Protein AF-N1UL65-F1 (afdb_monomer_lite)

Organism: NCBI:txid1085541

Secondary structure (DSSP, 8-state):
---GGGHHHHHTTTPPP--GGGHHHHHTTT--SEEEEEE-SHHHHHHHHHHHHH-TTSEEEEEE-S-S-------TTEEEEE----SHHHHHHHHHHHHT--SPPP--------TT--------

pLDDT: mean 79.52, std 16.13, range [35.62, 94.62]

Sequence (124 aa):
MRGKEFETALEEKNIPNVNYSKIPVLVKQNKFKRIVAVTFSQLELDLVAKLAKRHSNLEVVALHYGSPFLKLNTLPNLKILFSFSPTLESKKALLYSVLERKSTIPVVDLILKGENEKTASQQP

Foldseek 3Di:
DPPPLCPVVCVVVVHDDDDPVCVVVVVVVVPAQEAEEEEADQVRQVSQVVVCVVCVNHAYEYEYQYDPPYDHDDDPRYHYDYDPDPDSVSVVVSVCCVVVDPDDDPPDPPPDPPPDDDPPDDDD

Radius of gyration: 17.98 Å; chains: 1; bounding box: 40×41×56 Å

Structure (mmCIF, N/CA/C/O backbone):
data_AF-N1UL65-F1
#
_entry.id   AF-N1UL65-F1
#
loop_
_atom_site.group_PDB
_atom_site.id
_atom_site.type_symbol
_atom_site.label_atom_id
_atom_site.label_alt_id
_atom_site.label_comp_id
_atom_site.label_asym_id
_atom_site.label_entity_id
_atom_site.label_seq_id
_atom_site.pdbx_PDB_ins_code
_atom_site.Cartn_x
_atom_site.Cartn_y
_atom_site.Cartn_z
_atom_site.occupancy
_atom_site.B_iso_or_equiv
_atom_site.auth_seq_id
_atom_site.auth_comp_id
_atom_site.auth_asym_id
_atom_site.auth_atom_id
_atom_site.pdbx_PDB_model_num
ATOM 1 N N . MET A 1 1 ? 14.221 5.533 3.027 1.00 60.38 1 MET A N 1
ATOM 2 C CA . MET A 1 1 ? 12.756 5.670 2.890 1.00 60.38 1 MET A CA 1
ATOM 3 C C . MET A 1 1 ? 12.376 5.086 1.537 1.00 60.38 1 MET A C 1
ATOM 5 O O . MET A 1 1 ? 13.091 5.358 0.579 1.00 60.38 1 MET A O 1
ATOM 9 N N . ARG A 1 2 ? 11.379 4.198 1.469 1.00 71.75 2 ARG A N 1
ATOM 10 C CA . ARG A 1 2 ? 10.919 3.612 0.196 1.00 71.75 2 ARG A CA 1
ATOM 11 C C . ARG A 1 2 ? 9.923 4.547 -0.489 1.00 71.75 2 ARG A C 1
ATOM 13 O O . ARG A 1 2 ? 9.289 5.346 0.194 1.00 71.75 2 ARG A O 1
ATOM 20 N N . GLY A 1 3 ? 9.791 4.438 -1.811 1.00 74.31 3 GLY A N 1
ATOM 21 C CA . GLY A 1 3 ? 8.907 5.316 -2.576 1.00 74.31 3 GLY A CA 1
ATOM 22 C C . GLY A 1 3 ? 9.486 6.715 -2.794 1.00 74.31 3 GLY A C 1
ATOM 23 O O . GLY A 1 3 ? 8.720 7.669 -2.861 1.00 74.31 3 GLY A O 1
ATOM 24 N N . LYS A 1 4 ? 10.819 6.855 -2.875 1.00 81.31 4 LYS A N 1
ATOM 25 C CA . LYS A 1 4 ? 1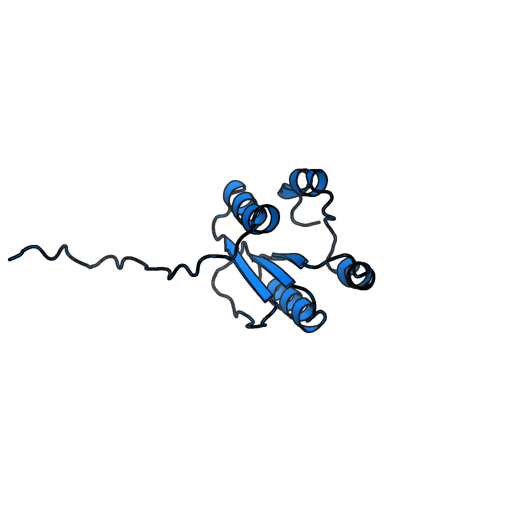1.462 8.135 -3.239 1.00 81.31 4 LYS A CA 1
ATOM 26 C C . LYS A 1 4 ? 10.992 8.616 -4.607 1.00 81.31 4 LYS A C 1
ATOM 28 O O . LYS A 1 4 ? 10.824 9.803 -4.832 1.00 81.31 4 LYS A O 1
ATOM 33 N N . GLU A 1 5 ? 10.709 7.672 -5.499 1.00 82.81 5 GLU A N 1
ATOM 34 C CA . GLU A 1 5 ? 10.150 7.938 -6.819 1.00 82.81 5 GLU A CA 1
ATOM 35 C C . GLU A 1 5 ? 8.772 8.632 -6.798 1.00 82.81 5 GLU A C 1
ATOM 37 O O . GLU A 1 5 ? 8.287 9.059 -7.845 1.00 82.81 5 GLU A O 1
ATOM 42 N N . PHE A 1 6 ? 8.145 8.743 -5.623 1.00 85.88 6 PHE A N 1
ATOM 43 C CA . PHE A 1 6 ? 6.840 9.362 -5.418 1.00 85.88 6 PHE A CA 1
ATOM 44 C C . PHE A 1 6 ? 6.893 10.671 -4.626 1.00 85.88 6 PHE A C 1
ATOM 46 O O . PHE A 1 6 ? 5.845 11.270 -4.416 1.00 85.88 6 PHE A O 1
ATOM 53 N N . GLU A 1 7 ? 8.072 11.102 -4.172 1.00 85.12 7 GLU A N 1
ATOM 54 C CA . GLU A 1 7 ? 8.238 12.219 -3.233 1.00 85.12 7 GLU A CA 1
ATOM 55 C C . GLU A 1 7 ? 7.543 13.493 -3.732 1.00 85.12 7 GLU A C 1
ATOM 57 O O . GLU A 1 7 ? 6.639 13.981 -3.061 1.00 85.12 7 GLU A O 1
ATOM 62 N N . THR A 1 8 ? 7.812 13.906 -4.973 1.00 84.75 8 THR A N 1
ATOM 63 C CA . THR A 1 8 ? 7.160 15.062 -5.612 1.00 84.75 8 THR A CA 1
ATOM 64 C C . THR A 1 8 ? 5.631 14.952 -5.624 1.00 84.75 8 THR A C 1
ATOM 66 O O . THR A 1 8 ? 4.936 15.866 -5.197 1.00 84.75 8 THR A O 1
ATOM 69 N N . ALA A 1 9 ? 5.085 13.805 -6.043 1.00 84.25 9 ALA A N 1
ATOM 70 C CA . ALA A 1 9 ? 3.635 13.609 -6.141 1.00 84.25 9 ALA A CA 1
ATOM 71 C C . ALA A 1 9 ? 2.935 13.585 -4.767 1.00 84.25 9 ALA A C 1
ATOM 73 O O . ALA A 1 9 ? 1.748 13.901 -4.655 1.00 84.25 9 ALA A O 1
ATOM 74 N N . LEU A 1 10 ? 3.651 13.168 -3.719 1.00 86.12 10 LEU A N 1
ATOM 75 C CA . LEU A 1 10 ? 3.154 13.172 -2.346 1.00 86.12 10 LEU A CA 1
ATOM 76 C C . LEU A 1 10 ? 3.235 14.574 -1.733 1.00 86.12 10 LEU A C 1
ATOM 78 O O . LEU A 1 10 ? 2.278 14.994 -1.080 1.00 86.12 10 LEU A O 1
ATOM 82 N N . GLU A 1 11 ? 4.322 15.307 -1.982 1.00 86.31 11 GLU A N 1
ATOM 83 C CA . GLU A 1 11 ? 4.509 16.695 -1.545 1.00 86.31 11 GLU A CA 1
ATOM 84 C C . GLU A 1 11 ? 3.449 17.625 -2.138 1.00 86.31 11 GLU A C 1
ATOM 86 O O . GLU A 1 11 ? 2.786 18.342 -1.389 1.00 86.31 11 GLU A O 1
ATOM 91 N N . GLU A 1 12 ? 3.188 17.532 -3.446 1.00 87.44 12 GLU A N 1
ATOM 92 C CA . GLU A 1 12 ? 2.138 18.301 -4.135 1.00 87.44 12 GLU A CA 1
ATOM 93 C C . GLU A 1 12 ? 0.750 18.131 -3.496 1.00 87.44 12 GLU A C 1
ATOM 95 O O . GLU A 1 12 ? -0.088 19.033 -3.541 1.00 87.44 12 GLU A O 1
ATOM 100 N N . LYS A 1 13 ? 0.493 16.972 -2.879 1.00 83.56 13 LYS A N 1
ATOM 101 C CA . LYS A 1 13 ? -0.782 16.636 -2.231 1.00 83.56 13 LYS A CA 1
ATOM 102 C C . LYS A 1 13 ? -0.730 16.729 -0.701 1.00 83.56 13 LYS A C 1
ATOM 104 O O . LYS A 1 13 ? -1.702 16.347 -0.050 1.00 83.56 13 LYS A O 1
ATOM 109 N N . ASN A 1 14 ? 0.362 17.236 -0.120 1.00 83.94 14 ASN A N 1
ATOM 110 C CA . ASN A 1 14 ? 0.600 17.307 1.328 1.00 83.94 14 ASN A CA 1
ATOM 111 C C . ASN A 1 14 ? 0.458 15.950 2.051 1.00 83.94 14 ASN A C 1
ATOM 113 O O . ASN A 1 14 ? -0.050 15.867 3.173 1.00 83.94 14 ASN A O 1
ATOM 117 N N . ILE A 1 15 ? 0.887 14.862 1.407 1.00 85.81 15 ILE A N 1
ATOM 118 C CA . ILE A 1 15 ? 0.816 13.505 1.955 1.00 85.81 15 ILE A CA 1
ATOM 119 C C . ILE A 1 15 ? 2.168 13.142 2.585 1.00 85.81 15 ILE A C 1
ATOM 1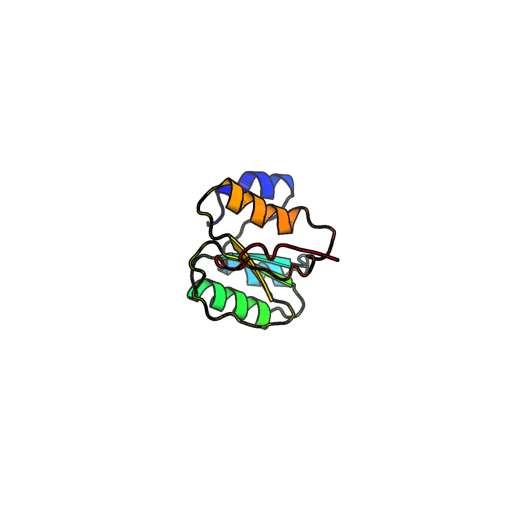21 O O . ILE A 1 15 ? 3.184 13.124 1.892 1.00 85.81 15 ILE A O 1
ATOM 125 N N . PRO A 1 16 ? 2.216 12.795 3.882 1.00 86.19 16 PRO A N 1
ATOM 126 C CA . PRO A 1 16 ? 3.475 12.471 4.541 1.00 86.19 16 PRO A CA 1
ATOM 127 C C . PRO A 1 16 ? 4.004 11.092 4.109 1.00 86.19 16 PRO A C 1
ATOM 129 O O . PRO A 1 16 ? 3.348 10.072 4.328 1.00 86.19 16 PRO A O 1
ATOM 132 N N . ASN A 1 17 ? 5.229 11.042 3.573 1.00 87.75 17 ASN A N 1
ATOM 133 C CA . ASN A 1 17 ? 5.977 9.794 3.395 1.00 87.75 17 ASN A CA 1
ATOM 134 C C . ASN A 1 17 ? 6.764 9.480 4.675 1.00 87.75 17 ASN A C 1
ATOM 136 O O . ASN A 1 17 ? 7.633 10.242 5.100 1.00 87.75 17 ASN A O 1
ATOM 140 N N . VAL A 1 18 ? 6.438 8.372 5.341 1.00 87.06 18 VAL A N 1
ATOM 141 C CA . VAL A 1 18 ? 6.982 8.046 6.664 1.00 87.06 18 VAL A CA 1
ATOM 142 C C . VAL A 1 18 ? 7.405 6.589 6.759 1.00 87.06 18 VAL A C 1
ATOM 144 O O . VAL A 1 18 ? 6.841 5.701 6.127 1.00 87.06 18 VAL A O 1
ATOM 147 N N . ASN A 1 19 ? 8.396 6.324 7.610 1.00 85.81 19 ASN A N 1
ATOM 148 C CA . ASN A 1 19 ? 8.782 4.954 7.935 1.00 85.81 19 ASN A CA 1
ATOM 149 C C . ASN A 1 19 ? 7.699 4.269 8.782 1.00 85.81 19 ASN A C 1
ATOM 151 O O . ASN A 1 19 ? 7.031 4.913 9.594 1.00 85.81 19 ASN A O 1
ATOM 155 N N . TYR A 1 20 ? 7.618 2.941 8.671 1.00 82.38 20 TYR A N 1
ATOM 156 C CA . TYR A 1 20 ? 6.663 2.105 9.407 1.00 82.38 20 TYR A CA 1
ATOM 157 C C . TYR A 1 20 ? 6.640 2.390 10.920 1.00 82.38 20 TYR A C 1
ATOM 159 O O . TYR A 1 20 ? 5.576 2.442 11.531 1.00 82.38 20 TYR A O 1
ATOM 167 N N . SER A 1 21 ? 7.802 2.654 11.527 1.00 83.62 21 SER A N 1
ATOM 168 C CA . SER A 1 21 ? 7.932 2.963 12.958 1.00 83.62 21 SER A CA 1
ATOM 169 C C . SER A 1 21 ? 7.193 4.231 13.404 1.00 83.62 21 SER A C 1
ATOM 171 O O . SER A 1 21 ? 6.830 4.337 14.573 1.00 83.62 21 SER A O 1
ATOM 173 N N . LYS A 1 22 ? 6.934 5.181 12.496 1.00 86.75 22 LYS A N 1
ATOM 174 C CA . LYS A 1 22 ? 6.222 6.435 12.795 1.00 86.75 22 LYS A CA 1
ATOM 175 C C . LYS A 1 22 ? 4.701 6.313 12.648 1.00 86.75 22 LYS A C 1
ATOM 177 O O . LYS A 1 22 ? 3.976 7.148 13.187 1.00 86.75 22 LYS A O 1
ATOM 182 N N . ILE A 1 23 ? 4.208 5.268 11.975 1.00 86.19 23 ILE A N 1
ATOM 183 C CA . ILE A 1 23 ? 2.772 5.052 11.729 1.00 86.19 23 ILE A CA 1
ATOM 184 C C . ILE A 1 23 ? 1.961 5.005 13.037 1.00 86.19 23 ILE A C 1
ATOM 186 O O . ILE A 1 23 ? 0.971 5.729 13.122 1.00 86.19 23 ILE A O 1
ATOM 190 N N . PRO A 1 24 ? 2.362 4.262 14.092 1.00 84.19 24 PRO A N 1
ATOM 191 C CA . PRO A 1 24 ? 1.576 4.197 15.326 1.00 84.19 24 PRO A CA 1
ATOM 192 C C . PRO A 1 24 ? 1.373 5.555 16.005 1.00 84.19 24 PRO A C 1
ATOM 194 O O . PRO A 1 24 ? 0.331 5.787 16.611 1.00 84.19 24 PRO A O 1
ATOM 197 N N . VAL A 1 25 ? 2.355 6.457 15.909 1.00 86.00 25 VAL A N 1
ATOM 198 C CA . VAL A 1 25 ? 2.267 7.808 16.485 1.00 86.00 25 VAL A CA 1
ATOM 199 C C . VAL A 1 25 ? 1.315 8.680 15.667 1.00 86.00 25 VAL A C 1
ATOM 201 O O . VAL A 1 25 ? 0.487 9.384 16.235 1.00 86.00 25 VAL A O 1
ATOM 204 N N . LEU A 1 26 ? 1.394 8.601 14.339 1.00 84.19 26 LEU A N 1
ATOM 205 C CA . LEU A 1 26 ? 0.556 9.388 13.431 1.00 84.19 26 LEU A CA 1
ATOM 206 C C . LEU A 1 26 ? -0.912 8.961 13.480 1.00 84.19 26 LEU A C 1
ATOM 208 O O . LEU A 1 26 ? -1.801 9.809 13.499 1.00 84.19 26 LEU A O 1
ATOM 212 N N . VAL A 1 27 ? -1.177 7.657 13.569 1.00 84.88 27 VAL A N 1
ATOM 213 C CA . VAL A 1 27 ? -2.544 7.127 13.654 1.00 84.88 27 VAL A CA 1
ATOM 214 C C . VAL A 1 27 ? -3.246 7.576 14.938 1.00 84.88 27 VAL A C 1
ATOM 216 O O . VAL A 1 27 ? -4.432 7.885 14.897 1.00 84.88 27 VAL A O 1
ATOM 219 N N . LYS A 1 28 ? -2.520 7.721 16.058 1.00 83.00 28 LYS A N 1
ATOM 220 C CA . LYS A 1 28 ? -3.083 8.258 17.313 1.00 83.00 28 LYS A CA 1
ATOM 221 C C . LYS A 1 28 ? -3.614 9.687 17.186 1.00 83.00 28 LYS A C 1
ATOM 223 O O . LYS A 1 28 ? -4.444 10.091 17.989 1.00 83.00 28 LYS A O 1
ATOM 228 N N . GLN A 1 29 ? -3.160 10.445 16.189 1.00 79.38 29 GLN A N 1
ATOM 229 C CA . GLN A 1 29 ? -3.649 11.801 15.949 1.00 79.38 29 GLN A CA 1
ATOM 230 C C . GLN A 1 29 ? -5.031 11.818 15.264 1.00 79.38 29 GLN A C 1
ATOM 232 O O . GLN A 1 29 ? -5.577 12.899 15.084 1.00 79.38 29 GLN A O 1
ATOM 237 N N . ASN A 1 30 ? -5.598 10.661 14.873 1.00 68.88 30 ASN A N 1
ATOM 238 C CA . ASN A 1 30 ? -6.920 10.500 14.234 1.00 68.88 30 ASN A CA 1
ATOM 239 C C . ASN A 1 30 ? -7.163 11.361 12.975 1.00 68.88 30 ASN A C 1
ATOM 241 O O . ASN A 1 30 ? -8.300 11.585 12.569 1.00 68.88 30 ASN A O 1
ATOM 245 N N . LYS A 1 31 ? -6.097 11.820 12.312 1.00 80.06 31 LYS A N 1
ATOM 246 C CA . LYS A 1 31 ? -6.184 12.663 11.105 1.00 80.06 31 LYS A CA 1
ATOM 247 C C . LYS A 1 31 ? -6.253 11.876 9.797 1.00 80.06 31 LYS A C 1
ATOM 249 O O . LYS A 1 31 ? -6.536 12.450 8.751 1.00 80.06 31 LYS A O 1
ATOM 254 N N . PHE A 1 32 ? -5.979 10.576 9.833 1.00 83.62 32 PHE A N 1
ATOM 255 C CA . PHE A 1 32 ? -5.820 9.754 8.635 1.00 83.62 32 PHE A CA 1
ATOM 256 C C . PHE A 1 32 ? -6.972 8.766 8.517 1.00 83.62 32 PHE A C 1
ATOM 258 O O . PHE A 1 32 ? -7.341 8.143 9.503 1.00 83.62 32 PHE A O 1
ATOM 265 N N . LYS A 1 33 ? -7.515 8.601 7.306 1.00 86.38 33 LYS A N 1
ATOM 266 C CA . LYS A 1 33 ? -8.526 7.573 6.987 1.00 86.38 33 LYS A CA 1
ATOM 267 C C . LYS A 1 33 ? -7.919 6.324 6.338 1.00 86.38 33 LYS A C 1
ATOM 269 O O . LYS A 1 33 ? -8.550 5.271 6.311 1.00 86.38 33 LYS A O 1
ATOM 274 N N . ARG A 1 34 ? -6.701 6.458 5.799 1.00 89.62 34 ARG A N 1
ATOM 275 C CA . ARG A 1 34 ? -6.019 5.445 4.993 1.00 89.62 34 ARG A CA 1
ATOM 276 C C . ARG A 1 34 ? -4.522 5.408 5.299 1.00 89.62 34 ARG A C 1
ATOM 278 O O . ARG A 1 34 ? -3.900 6.460 5.419 1.00 89.62 34 ARG A O 1
ATOM 285 N N . ILE A 1 35 ? -3.950 4.209 5.354 1.00 91.19 35 ILE A N 1
ATOM 286 C CA . ILE A 1 35 ? -2.504 3.952 5.369 1.00 91.19 35 ILE A CA 1
ATOM 287 C C . ILE A 1 35 ? -2.132 3.303 4.036 1.00 91.19 35 ILE A C 1
ATOM 289 O O . ILE A 1 35 ? -2.751 2.321 3.637 1.00 91.19 35 ILE A O 1
ATOM 293 N N . VAL A 1 36 ? -1.114 3.829 3.356 1.00 91.25 36 VAL A N 1
ATOM 294 C CA . VAL A 1 36 ? -0.606 3.269 2.096 1.00 91.25 36 VAL A CA 1
ATOM 295 C C . VAL A 1 36 ? 0.821 2.789 2.321 1.00 91.25 36 VAL A C 1
ATOM 297 O O . VAL A 1 36 ? 1.652 3.543 2.822 1.00 91.25 36 VAL A O 1
ATOM 300 N N . ALA A 1 37 ? 1.104 1.536 1.977 1.00 91.62 37 ALA A N 1
ATOM 301 C CA . ALA A 1 37 ? 2.407 0.915 2.178 1.00 91.62 37 ALA A CA 1
ATOM 302 C C . ALA A 1 37 ? 2.938 0.318 0.875 1.00 91.62 37 ALA A C 1
ATOM 304 O O . ALA A 1 37 ? 2.227 -0.395 0.174 1.00 91.62 37 ALA A O 1
ATOM 305 N N . VAL A 1 38 ? 4.208 0.577 0.571 1.00 90.94 38 VAL A N 1
ATOM 306 C CA . VAL A 1 38 ? 4.908 -0.020 -0.571 1.00 90.94 38 VAL A CA 1
ATOM 307 C C . VAL A 1 38 ? 5.573 -1.326 -0.137 1.00 90.94 38 VAL A C 1
ATOM 309 O O . VAL A 1 38 ? 6.369 -1.330 0.805 1.00 90.94 38 VAL A O 1
ATOM 312 N N . THR A 1 39 ? 5.274 -2.419 -0.837 1.00 91.38 39 THR A N 1
ATOM 313 C CA . THR A 1 39 ? 5.728 -3.777 -0.504 1.00 91.38 39 THR A CA 1
ATOM 314 C C . THR A 1 39 ? 6.311 -4.512 -1.718 1.00 91.38 39 THR A C 1
ATOM 316 O O . THR A 1 39 ? 5.952 -4.234 -2.859 1.00 91.38 39 THR A O 1
ATOM 319 N N . PHE A 1 40 ? 7.218 -5.453 -1.465 1.00 91.44 40 PHE A N 1
ATOM 320 C CA . PHE A 1 40 ? 7.922 -6.277 -2.456 1.00 91.44 40 PHE A CA 1
ATOM 321 C C . PHE A 1 40 ? 8.086 -7.738 -2.007 1.00 91.44 40 PHE A C 1
ATOM 323 O O . PHE A 1 40 ? 8.526 -8.576 -2.787 1.00 91.44 40 PHE A O 1
ATOM 330 N N . SER A 1 41 ? 7.753 -8.071 -0.757 1.00 92.81 41 SER A N 1
ATOM 331 C CA . SER A 1 41 ? 7.911 -9.424 -0.211 1.00 92.81 41 SER A CA 1
ATOM 332 C C . SER A 1 41 ? 6.740 -9.837 0.681 1.00 92.81 41 SER A C 1
ATOM 334 O O . SER A 1 41 ? 5.971 -8.992 1.148 1.00 92.81 41 SER A O 1
ATOM 336 N N . GLN A 1 42 ? 6.635 -11.142 0.959 1.00 93.12 42 GLN A N 1
ATOM 337 C CA . GLN A 1 42 ? 5.659 -11.687 1.909 1.00 93.12 42 GLN A CA 1
ATOM 338 C C . GLN A 1 42 ? 5.809 -11.062 3.301 1.00 93.12 42 GLN A C 1
ATOM 340 O O . GLN A 1 42 ? 4.816 -10.663 3.899 1.00 93.12 42 GLN A O 1
ATOM 345 N N . LEU A 1 43 ? 7.047 -10.913 3.787 1.00 93.81 43 LEU A N 1
ATOM 346 C CA . LEU A 1 43 ? 7.329 -10.336 5.104 1.00 93.81 43 LEU A CA 1
ATOM 347 C C . LEU A 1 43 ? 6.707 -8.942 5.253 1.00 93.81 43 LEU A C 1
ATOM 349 O O . LEU A 1 43 ? 6.148 -8.596 6.292 1.00 93.81 43 LEU A O 1
ATOM 353 N N . GLU A 1 44 ? 6.791 -8.135 4.201 1.00 92.56 44 GLU A N 1
ATOM 354 C CA . GLU A 1 44 ? 6.241 -6.785 4.196 1.00 92.56 44 GLU A CA 1
ATOM 355 C C . GLU A 1 44 ? 4.714 -6.793 4.132 1.00 92.56 44 GLU A C 1
ATOM 357 O O . GLU A 1 44 ? 4.079 -6.012 4.840 1.00 92.56 44 GLU A O 1
ATOM 362 N N . LEU A 1 45 ? 4.110 -7.703 3.363 1.00 93.81 45 LEU A N 1
ATOM 363 C CA . LEU A 1 45 ? 2.658 -7.889 3.370 1.00 93.81 45 LEU A CA 1
ATOM 364 C C . LEU A 1 45 ? 2.142 -8.358 4.733 1.00 93.81 45 LEU A C 1
ATOM 366 O O . LEU A 1 45 ? 1.115 -7.862 5.193 1.00 93.81 45 LEU A O 1
ATOM 370 N N . ASP A 1 46 ? 2.870 -9.234 5.422 1.00 94.62 46 ASP A N 1
ATOM 371 C CA . ASP A 1 46 ? 2.513 -9.685 6.768 1.00 94.62 46 ASP A CA 1
ATOM 372 C C . ASP A 1 46 ? 2.583 -8.537 7.787 1.00 94.62 46 ASP A C 1
ATOM 374 O O . ASP A 1 46 ? 1.734 -8.432 8.678 1.00 94.62 46 ASP A O 1
ATOM 378 N N . LEU A 1 47 ? 3.562 -7.634 7.654 1.00 93.00 47 LEU A N 1
ATOM 379 C CA . LEU A 1 47 ? 3.641 -6.415 8.467 1.00 93.00 47 LEU A CA 1
ATOM 380 C C . LEU A 1 47 ? 2.455 -5.483 8.199 1.00 93.00 47 LEU A C 1
ATOM 382 O O . LEU A 1 47 ? 1.840 -4.977 9.140 1.00 93.00 47 LEU A O 1
ATOM 386 N N . VAL A 1 48 ? 2.087 -5.289 6.933 1.00 93.38 48 VAL A N 1
ATOM 387 C CA . VAL A 1 48 ? 0.925 -4.472 6.563 1.00 93.38 48 VAL A CA 1
ATOM 388 C C . VAL A 1 48 ? -0.381 -5.106 7.059 1.00 93.38 48 VAL A C 1
ATOM 390 O O . VAL A 1 48 ? -1.239 -4.406 7.595 1.00 93.38 48 VAL A O 1
ATOM 393 N N . ALA A 1 49 ? -0.515 -6.431 6.999 1.00 94.19 49 ALA A N 1
ATOM 394 C CA . ALA A 1 49 ? -1.659 -7.139 7.567 1.00 94.19 49 ALA A CA 1
ATOM 395 C C . ALA A 1 49 ? -1.739 -6.977 9.096 1.00 94.19 49 ALA A C 1
ATOM 397 O O . ALA A 1 49 ? -2.826 -6.790 9.645 1.00 94.19 49 ALA A O 1
ATOM 398 N N . LYS A 1 50 ? -0.600 -6.978 9.803 1.00 94.06 50 LYS A N 1
ATOM 399 C CA . LYS A 1 50 ? -0.554 -6.668 11.245 1.00 94.06 50 LYS A CA 1
ATOM 400 C C . LYS A 1 50 ? -1.002 -5.233 11.540 1.00 94.06 50 LYS A C 1
ATOM 402 O O . LYS A 1 50 ? -1.709 -5.030 12.528 1.00 94.06 50 LYS A O 1
ATOM 407 N N . LEU A 1 51 ? -0.640 -4.253 10.703 1.00 91.25 51 LEU A N 1
ATOM 408 C CA . LEU A 1 51 ? -1.170 -2.886 10.820 1.00 91.25 51 LEU A CA 1
ATOM 409 C C . LEU A 1 51 ? -2.687 -2.857 10.640 1.00 91.25 51 LEU A C 1
ATOM 411 O O . LEU A 1 51 ? -3.372 -2.264 11.469 1.00 91.25 51 LEU A O 1
ATOM 415 N N . ALA A 1 52 ? -3.205 -3.521 9.606 1.00 93.19 52 ALA A N 1
ATOM 416 C CA . ALA A 1 52 ? -4.639 -3.576 9.329 1.00 93.19 52 ALA A CA 1
ATOM 417 C C . ALA A 1 52 ? -5.427 -4.195 10.493 1.00 93.19 52 ALA A C 1
ATOM 419 O O . ALA A 1 52 ? -6.452 -3.646 10.891 1.00 93.19 52 ALA A O 1
ATOM 420 N N . LYS A 1 53 ? -4.906 -5.268 11.109 1.00 94.00 53 LYS A N 1
ATOM 421 C CA . LYS A 1 53 ? -5.489 -5.867 12.325 1.00 94.00 53 LYS A CA 1
ATOM 422 C C . LYS A 1 53 ? -5.492 -4.905 13.515 1.00 94.00 53 LYS A C 1
ATOM 424 O O . LYS A 1 53 ? -6.456 -4.876 14.270 1.00 94.00 53 LYS A O 1
ATOM 429 N N . ARG A 1 54 ? -4.413 -4.138 13.705 1.00 91.62 54 ARG A N 1
ATOM 430 C CA . ARG A 1 54 ? -4.271 -3.198 14.831 1.00 91.62 54 ARG A CA 1
ATOM 431 C C . ARG A 1 54 ? -5.149 -1.954 14.679 1.00 91.62 54 ARG A C 1
ATOM 433 O O . ARG A 1 54 ? -5.551 -1.372 15.680 1.00 91.62 54 ARG A O 1
ATOM 440 N N . HIS A 1 55 ? -5.410 -1.542 13.445 1.00 90.44 55 HIS A N 1
ATOM 441 C CA . HIS A 1 55 ? -6.127 -0.316 13.111 1.00 90.44 55 HIS A CA 1
ATOM 442 C C . HIS A 1 55 ? -7.349 -0.640 12.248 1.00 90.44 55 HIS A C 1
ATOM 444 O O . HIS A 1 55 ? -7.429 -0.242 11.088 1.00 90.44 55 HIS A O 1
ATOM 450 N N . SER A 1 56 ? -8.297 -1.389 12.817 1.00 90.06 56 SER A N 1
ATOM 451 C CA . SER A 1 56 ? -9.503 -1.868 12.122 1.00 90.06 56 SER A CA 1
ATOM 452 C C . SER A 1 56 ? -10.417 -0.749 11.609 1.00 90.06 56 SER A C 1
ATOM 454 O O . SER A 1 56 ? -11.199 -0.967 10.690 1.00 90.06 56 SER A O 1
ATOM 456 N N . ASN A 1 57 ? -10.298 0.456 12.168 1.00 89.25 57 ASN A N 1
ATOM 457 C CA . ASN A 1 57 ? -11.026 1.656 11.760 1.00 89.25 57 ASN A CA 1
ATOM 458 C C . ASN A 1 57 ? -10.402 2.392 10.558 1.00 89.25 57 ASN A C 1
ATOM 460 O O . ASN A 1 57 ? -10.975 3.377 10.096 1.00 89.25 57 ASN A O 1
ATOM 464 N N . LEU A 1 58 ? -9.232 1.959 10.075 1.00 90.88 58 LEU A N 1
ATOM 465 C CA . LEU A 1 58 ? -8.527 2.569 8.949 1.00 90.88 58 LEU A CA 1
ATOM 466 C C . LEU A 1 58 ? -8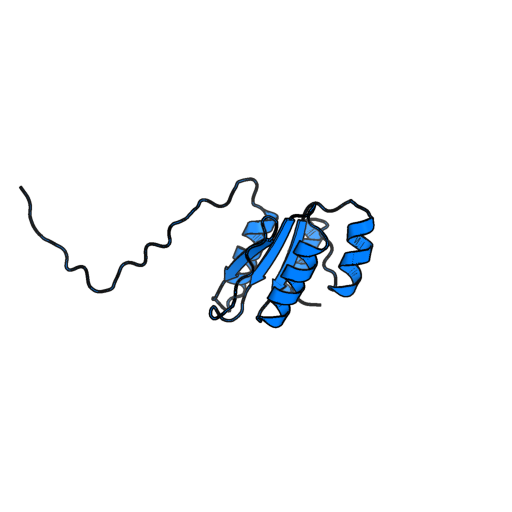.472 1.626 7.757 1.00 90.88 58 LEU A C 1
ATOM 468 O O . LEU A 1 58 ? -8.248 0.426 7.913 1.00 90.88 58 LEU A O 1
ATOM 472 N N . GLU A 1 59 ? -8.584 2.187 6.555 1.00 91.50 59 GLU A N 1
ATOM 473 C CA . GLU A 1 59 ? -8.268 1.449 5.337 1.00 91.50 59 GLU A CA 1
ATOM 474 C C . GLU A 1 59 ? -6.748 1.309 5.196 1.00 91.50 59 GLU A C 1
ATOM 476 O O . GLU A 1 59 ? -6.003 2.283 5.300 1.00 91.50 59 GLU A O 1
ATOM 481 N N . VAL A 1 60 ? -6.267 0.102 4.928 1.00 92.50 60 VAL A N 1
ATOM 482 C CA . VAL A 1 60 ? -4.852 -0.172 4.691 1.00 92.50 60 VAL A CA 1
ATOM 483 C C . VAL A 1 60 ? -4.688 -0.679 3.266 1.00 92.50 60 VAL A C 1
ATOM 485 O O . VAL A 1 60 ? -5.311 -1.661 2.875 1.00 92.50 60 VAL A O 1
ATOM 488 N N . VAL A 1 61 ? -3.848 -0.009 2.479 1.00 92.56 61 VAL A N 1
ATOM 489 C CA . VAL A 1 61 ? -3.580 -0.355 1.080 1.00 92.56 61 VAL A CA 1
ATOM 490 C C . VAL A 1 61 ? -2.112 -0.735 0.921 1.00 92.56 61 VAL A C 1
ATOM 492 O O . VAL A 1 61 ? -1.225 0.091 1.133 1.00 92.56 61 VAL A O 1
ATOM 495 N N . ALA A 1 62 ? -1.848 -1.977 0.526 1.00 92.75 62 ALA A N 1
ATOM 496 C CA . ALA A 1 62 ? -0.528 -2.437 0.120 1.00 92.75 62 ALA A CA 1
ATOM 497 C C . ALA A 1 62 ? -0.364 -2.269 -1.396 1.00 92.75 62 ALA A C 1
ATOM 499 O O . ALA A 1 62 ? -1.074 -2.899 -2.174 1.00 92.75 62 ALA A O 1
ATOM 500 N N . LEU A 1 63 ? 0.588 -1.438 -1.811 1.00 92.50 63 LEU A N 1
ATOM 501 C CA . LEU A 1 63 ? 1.076 -1.359 -3.183 1.00 92.50 63 LEU A CA 1
ATOM 502 C C . LEU A 1 63 ? 2.199 -2.387 -3.333 1.00 92.50 63 LEU A C 1
ATOM 504 O O . LEU A 1 63 ? 3.290 -2.186 -2.796 1.00 92.50 63 LEU A O 1
ATOM 508 N N . HIS A 1 64 ? 1.919 -3.514 -3.979 1.00 91.94 64 HIS A N 1
ATOM 509 C CA . HIS A 1 64 ? 2.849 -4.626 -4.114 1.00 91.94 64 HIS A CA 1
ATOM 510 C C . HIS A 1 64 ? 3.510 -4.656 -5.492 1.00 91.94 64 HIS A C 1
ATOM 512 O O . HIS A 1 64 ? 2.830 -4.763 -6.512 1.00 91.94 64 HIS A O 1
ATOM 518 N N . TYR A 1 65 ? 4.841 -4.615 -5.500 1.00 89.44 65 TYR A N 1
ATOM 519 C CA . TYR A 1 65 ? 5.676 -4.600 -6.707 1.00 89.44 65 TYR A CA 1
ATOM 520 C C . TYR A 1 65 ? 6.629 -5.799 -6.807 1.00 89.44 65 TYR A C 1
ATOM 522 O O . TYR A 1 65 ? 7.579 -5.779 -7.586 1.00 89.44 65 TYR A O 1
ATOM 530 N N . GLY A 1 66 ? 6.446 -6.799 -5.947 1.00 87.00 66 GLY A N 1
ATOM 531 C CA . GLY A 1 66 ? 7.265 -8.003 -5.902 1.00 87.00 66 GLY A CA 1
ATOM 532 C C . GLY A 1 66 ? 6.629 -9.186 -6.622 1.00 87.00 66 GLY A C 1
ATOM 533 O O . GLY A 1 66 ? 5.823 -9.036 -7.535 1.00 87.00 66 GLY A O 1
ATOM 534 N N . SER A 1 67 ? 7.019 -10.382 -6.190 1.00 85.12 67 SER A N 1
ATOM 535 C CA . SER A 1 67 ? 6.541 -11.653 -6.738 1.00 85.12 67 SER A CA 1
ATOM 536 C C . SER A 1 67 ? 5.022 -11.844 -6.570 1.00 85.12 67 SER A C 1
ATOM 538 O O . SER A 1 67 ? 4.487 -11.483 -5.524 1.00 85.12 67 SER A O 1
ATOM 540 N N . PRO A 1 68 ? 4.323 -12.483 -7.531 1.00 84.06 68 PRO A N 1
ATOM 541 C CA . PRO A 1 68 ? 2.918 -12.873 -7.373 1.00 84.06 68 PRO A CA 1
ATOM 542 C C . PRO A 1 68 ? 2.713 -14.062 -6.418 1.00 84.06 68 PRO A C 1
ATOM 544 O O . PRO A 1 68 ? 1.602 -14.280 -5.941 1.00 84.06 68 PRO A O 1
ATOM 547 N N . PHE A 1 69 ? 3.758 -14.848 -6.135 1.00 87.94 69 PHE A N 1
ATOM 548 C CA . PHE A 1 69 ? 3.665 -16.084 -5.350 1.00 87.94 69 PHE A CA 1
ATOM 549 C C . PHE A 1 69 ? 3.616 -15.790 -3.846 1.00 87.94 69 PHE A C 1
ATOM 551 O O . PHE A 1 69 ? 4.614 -15.905 -3.134 1.00 87.94 69 PHE A O 1
ATOM 558 N N . LEU A 1 70 ? 2.444 -15.371 -3.372 1.00 89.12 70 LEU A N 1
ATOM 559 C CA . LEU A 1 70 ? 2.235 -14.856 -2.021 1.00 89.12 70 LEU A CA 1
ATOM 560 C C . LEU A 1 70 ? 1.044 -15.518 -1.333 1.00 89.12 70 LEU A C 1
ATOM 562 O O . LEU A 1 70 ? 0.060 -15.904 -1.962 1.00 89.12 70 LEU A O 1
ATOM 566 N N . LYS A 1 71 ? 1.105 -15.570 -0.004 1.00 91.25 71 LYS A N 1
ATOM 567 C CA . LYS A 1 71 ? -0.031 -15.909 0.855 1.00 91.25 71 LYS A CA 1
ATOM 568 C C . LYS A 1 71 ? -0.748 -14.621 1.239 1.00 91.25 71 LYS A C 1
ATOM 570 O O . LYS A 1 71 ? -0.225 -13.811 2.008 1.00 91.25 71 LYS A O 1
ATOM 575 N N . LEU A 1 72 ? -1.937 -14.417 0.682 1.00 89.25 72 LEU A N 1
ATOM 576 C CA . LEU A 1 72 ? -2.697 -13.186 0.879 1.00 89.25 72 LEU A CA 1
ATOM 577 C C . LEU A 1 72 ? -3.533 -13.257 2.156 1.00 89.25 72 LEU A C 1
ATOM 579 O O . LEU A 1 72 ? -4.227 -14.238 2.411 1.00 89.25 72 LEU A O 1
ATOM 583 N N . ASN A 1 73 ? -3.476 -12.194 2.957 1.00 88.19 73 ASN A N 1
ATOM 584 C CA . ASN A 1 73 ? -4.352 -12.031 4.111 1.00 88.19 73 ASN A CA 1
ATOM 585 C C . ASN A 1 73 ? -5.688 -11.431 3.655 1.00 88.19 73 ASN A C 1
ATOM 587 O O . ASN A 1 73 ? -5.704 -10.402 2.982 1.00 88.19 73 ASN A O 1
ATOM 591 N N . THR A 1 74 ? -6.801 -12.020 4.085 1.00 87.31 74 THR A N 1
ATOM 592 C CA . THR A 1 74 ? -8.153 -11.513 3.818 1.00 87.31 74 THR A CA 1
ATOM 593 C C . THR A 1 74 ? -8.676 -10.777 5.050 1.00 87.31 74 THR A C 1
ATOM 595 O O . THR A 1 74 ? -9.282 -11.375 5.938 1.00 87.31 74 THR A O 1
ATOM 598 N N . LEU A 1 75 ? -8.392 -9.477 5.141 1.00 92.75 75 LEU A N 1
ATOM 599 C CA . LEU A 1 75 ? -8.945 -8.597 6.175 1.00 92.75 75 LEU A CA 1
ATOM 600 C C . LEU A 1 75 ? -9.870 -7.572 5.509 1.00 92.75 75 LEU A C 1
ATOM 602 O O . LEU A 1 75 ? -9.511 -7.054 4.453 1.00 92.75 75 LEU A O 1
ATOM 606 N N . PRO A 1 76 ? -11.020 -7.231 6.114 1.00 91.38 76 PRO A N 1
ATOM 607 C CA . PRO A 1 76 ? -12.031 -6.385 5.472 1.00 91.38 76 PRO A CA 1
ATOM 608 C C . PRO A 1 76 ? -11.534 -4.964 5.169 1.00 91.38 76 PRO A C 1
ATOM 610 O O . PRO A 1 76 ? -12.013 -4.322 4.240 1.00 91.38 76 PRO A O 1
ATOM 613 N N . ASN A 1 77 ? -10.557 -4.474 5.933 1.00 93.25 77 ASN A N 1
ATOM 614 C CA . ASN A 1 77 ? -9.945 -3.161 5.760 1.00 93.25 77 ASN A CA 1
ATOM 615 C C . ASN A 1 77 ? -8.578 -3.205 5.052 1.00 93.25 77 ASN A C 1
ATOM 617 O O . ASN A 1 77 ? -7.919 -2.171 4.967 1.00 93.25 77 ASN A O 1
ATOM 621 N N . LEU A 1 78 ? -8.136 -4.370 4.560 1.00 94.00 78 LEU A N 1
ATOM 622 C CA . LEU A 1 78 ? -6.879 -4.525 3.828 1.00 94.00 78 LEU A CA 1
ATOM 623 C C . LEU A 1 78 ? -7.150 -4.688 2.332 1.00 94.00 78 LEU A C 1
ATOM 625 O O . LEU A 1 78 ? -7.808 -5.633 1.905 1.00 94.00 78 LEU A O 1
ATOM 629 N N . LYS A 1 79 ? -6.568 -3.803 1.527 1.00 92.81 79 LYS A N 1
ATOM 630 C CA . LYS A 1 79 ? -6.538 -3.907 0.067 1.00 92.81 79 LYS A CA 1
ATOM 631 C C . LYS A 1 79 ? -5.108 -4.132 -0.389 1.00 92.81 79 LYS A C 1
ATOM 633 O O . LYS A 1 79 ? -4.193 -3.462 0.083 1.00 92.81 79 LYS A O 1
ATOM 638 N N . ILE A 1 80 ? -4.915 -5.052 -1.323 1.00 91.94 80 ILE A N 1
ATOM 639 C CA . ILE A 1 80 ? -3.611 -5.316 -1.927 1.00 91.94 80 ILE A CA 1
ATOM 640 C C . ILE A 1 80 ? -3.749 -5.043 -3.418 1.00 91.94 80 ILE A C 1
ATOM 642 O O . ILE A 1 80 ? -4.596 -5.629 -4.086 1.00 91.94 80 ILE A O 1
ATOM 646 N N . LEU A 1 81 ? -2.952 -4.105 -3.916 1.00 90.19 81 LEU A N 1
ATOM 647 C CA . LEU A 1 81 ? -2.880 -3.750 -5.324 1.00 90.19 81 LEU A CA 1
ATOM 648 C C . LEU A 1 81 ? -1.547 -4.254 -5.857 1.00 90.19 81 LEU A C 1
ATOM 650 O O . LEU A 1 81 ? -0.507 -3.970 -5.266 1.00 90.19 81 LEU A O 1
ATOM 654 N N . PHE A 1 82 ? -1.579 -4.993 -6.958 1.00 89.06 82 PHE A N 1
ATOM 655 C CA . PHE A 1 82 ? -0.387 -5.584 -7.551 1.00 89.06 82 PHE A CA 1
ATOM 656 C C . PHE A 1 82 ? 0.031 -4.834 -8.809 1.00 89.06 82 PHE A C 1
ATOM 658 O O . PHE A 1 82 ? -0.803 -4.485 -9.642 1.00 89.06 82 PHE A O 1
ATOM 665 N N . SER A 1 83 ? 1.336 -4.644 -8.968 1.00 87.38 83 SER A N 1
ATOM 666 C CA . SER A 1 83 ? 1.962 -4.292 -10.236 1.00 87.38 83 SER A CA 1
ATOM 667 C C . SER A 1 83 ? 3.222 -5.127 -10.404 1.00 87.38 83 SER A C 1
ATOM 669 O O . SER A 1 83 ? 4.227 -4.873 -9.750 1.00 87.38 83 SER A O 1
ATOM 671 N N . PHE A 1 84 ? 3.183 -6.094 -11.317 1.00 79.06 84 PHE A N 1
ATOM 672 C CA . PHE A 1 84 ? 4.317 -6.981 -11.604 1.00 79.06 84 PHE A CA 1
ATOM 673 C C . PHE A 1 84 ? 5.290 -6.410 -12.641 1.00 79.06 84 PHE A C 1
ATOM 675 O O . PHE A 1 84 ? 6.296 -7.033 -12.965 1.00 79.06 84 PHE A O 1
ATOM 682 N N . SER A 1 85 ? 5.002 -5.217 -13.165 1.00 80.44 85 SER A N 1
ATOM 683 C CA . SER A 1 85 ? 5.919 -4.512 -14.049 1.00 80.44 85 SER A CA 1
ATOM 684 C C . SER A 1 85 ? 6.977 -3.764 -13.231 1.00 80.44 85 SER A C 1
ATOM 686 O O . SER A 1 85 ? 6.619 -3.019 -12.311 1.00 80.44 85 SER A O 1
ATOM 688 N N . PRO A 1 86 ? 8.271 -3.905 -13.572 1.00 74.25 86 PRO A N 1
ATOM 689 C CA . PRO A 1 86 ? 9.358 -3.221 -12.876 1.00 74.25 86 PRO A CA 1
ATOM 690 C C . PRO A 1 86 ? 9.477 -1.735 -13.255 1.00 74.25 86 PRO A C 1
ATOM 692 O O . PRO A 1 86 ? 10.272 -1.012 -12.654 1.00 74.25 86 PRO A O 1
ATOM 695 N N . THR A 1 87 ? 8.716 -1.276 -14.253 1.00 84.94 87 THR A N 1
ATOM 696 C CA . THR A 1 87 ? 8.801 0.091 -14.787 1.00 84.94 87 THR A CA 1
ATOM 697 C C . THR A 1 87 ? 8.340 1.142 -13.777 1.00 84.94 87 THR A C 1
ATOM 699 O O . THR A 1 87 ? 7.436 0.917 -12.963 1.00 84.94 87 THR A O 1
ATOM 702 N N . LEU A 1 88 ? 8.948 2.327 -13.849 1.00 84.00 88 LEU A N 1
ATOM 703 C CA . LEU A 1 88 ? 8.564 3.465 -13.015 1.00 84.00 88 LEU A CA 1
ATOM 704 C C . LEU A 1 88 ? 7.117 3.894 -13.294 1.00 84.00 88 LEU A C 1
ATOM 706 O O . LEU A 1 88 ? 6.382 4.267 -12.383 1.00 84.00 88 LEU A O 1
ATOM 710 N N . GLU A 1 89 ? 6.696 3.799 -14.546 1.00 84.75 89 GLU A N 1
ATOM 711 C CA . GLU A 1 89 ? 5.364 4.136 -15.027 1.00 84.75 89 GLU A CA 1
ATOM 712 C C . GLU A 1 89 ? 4.317 3.241 -14.369 1.00 84.75 89 GLU A C 1
ATOM 714 O O . GLU A 1 89 ? 3.304 3.737 -13.881 1.00 84.75 89 GLU A O 1
ATOM 719 N N . SER A 1 90 ? 4.591 1.939 -14.259 1.00 83.44 90 SER A N 1
ATOM 720 C CA . SER A 1 90 ? 3.669 1.004 -13.605 1.00 83.44 90 SER A CA 1
ATOM 721 C C . SER A 1 90 ? 3.579 1.248 -12.100 1.00 83.44 90 SER A C 1
ATOM 723 O O . SER A 1 90 ? 2.490 1.218 -11.522 1.00 83.44 90 SER A O 1
ATOM 725 N N . LYS A 1 91 ? 4.704 1.597 -11.465 1.00 84.19 91 LYS A N 1
ATOM 726 C CA . LYS A 1 91 ? 4.728 2.045 -10.067 1.00 84.19 91 LYS A CA 1
ATOM 727 C C . LYS A 1 91 ? 3.896 3.307 -9.844 1.00 84.19 91 LYS A C 1
ATOM 729 O O . LYS A 1 91 ? 3.088 3.365 -8.917 1.00 84.19 91 LYS A O 1
ATOM 734 N N . LYS A 1 92 ? 4.060 4.311 -10.707 1.00 84.62 92 LYS A N 1
ATOM 735 C CA . LYS A 1 92 ? 3.277 5.553 -10.666 1.00 84.62 92 LYS A CA 1
ATOM 736 C C . LYS A 1 92 ? 1.794 5.277 -10.898 1.00 84.62 92 LYS A C 1
ATOM 738 O O . LYS A 1 92 ? 0.975 5.763 -10.126 1.00 84.62 92 LYS A O 1
ATOM 743 N N . ALA A 1 93 ? 1.442 4.454 -11.885 1.00 83.81 93 ALA A N 1
ATOM 744 C CA . ALA A 1 93 ? 0.058 4.084 -12.181 1.00 83.81 93 ALA A CA 1
ATOM 745 C C . ALA A 1 93 ? -0.637 3.437 -10.972 1.00 83.81 93 ALA A C 1
ATOM 747 O O . ALA A 1 93 ? -1.767 3.798 -10.627 1.00 83.81 93 ALA A O 1
ATOM 748 N N . LEU A 1 94 ? 0.058 2.535 -10.272 1.00 86.44 94 LEU A N 1
ATOM 749 C CA . LEU A 1 94 ? -0.481 1.902 -9.074 1.00 86.44 94 LEU A CA 1
ATOM 750 C C . LEU A 1 94 ? -0.672 2.908 -7.926 1.00 86.44 94 LEU A C 1
ATOM 752 O O . LEU A 1 94 ? -1.703 2.873 -7.253 1.00 86.44 94 LEU A O 1
ATOM 756 N N . LEU A 1 95 ? 0.261 3.846 -7.730 1.00 85.38 95 LEU A N 1
ATOM 757 C CA . LEU A 1 95 ? 0.093 4.928 -6.754 1.00 85.38 95 LEU A CA 1
ATOM 758 C C . LEU A 1 95 ? -1.078 5.859 -7.118 1.00 85.38 95 LEU A C 1
ATOM 760 O O . LEU A 1 95 ? -1.898 6.178 -6.253 1.00 85.38 95 LEU A O 1
ATOM 764 N N . TYR A 1 96 ? -1.208 6.260 -8.385 1.00 84.25 96 TYR A N 1
ATOM 765 C CA . TYR A 1 96 ? -2.324 7.089 -8.857 1.00 84.25 96 TYR A CA 1
ATOM 766 C C . TYR A 1 96 ? -3.677 6.433 -8.596 1.00 84.25 96 TYR A C 1
ATOM 768 O O . TYR A 1 96 ? -4.636 7.116 -8.237 1.00 84.25 96 TYR A O 1
ATOM 776 N N . SER A 1 97 ? -3.742 5.102 -8.657 1.00 81.50 97 SER A N 1
ATOM 777 C CA . SER A 1 97 ? -4.948 4.345 -8.314 1.00 81.50 97 SER A CA 1
ATOM 778 C C . SER A 1 97 ? -5.414 4.524 -6.858 1.00 81.50 97 SER A C 1
ATOM 780 O O . SER A 1 97 ? -6.545 4.164 -6.526 1.00 81.50 97 SER A O 1
ATOM 782 N N . VAL A 1 98 ? -4.563 5.090 -5.996 1.00 83.62 98 VAL A N 1
ATOM 783 C CA . VAL A 1 98 ? -4.872 5.454 -4.609 1.00 83.62 98 VAL A CA 1
ATOM 784 C C . VAL A 1 98 ? -5.035 6.964 -4.433 1.00 83.62 98 VAL A C 1
ATOM 786 O O . VAL A 1 98 ? -5.896 7.377 -3.657 1.00 83.62 98 VAL A O 1
ATOM 789 N N . LEU A 1 99 ? -4.229 7.776 -5.128 1.00 81.44 99 LEU A N 1
ATOM 790 C CA . LEU A 1 99 ? -4.231 9.240 -5.000 1.00 81.44 99 LEU A CA 1
ATOM 791 C C . LEU A 1 99 ? -5.409 9.920 -5.706 1.00 81.44 99 LEU A C 1
ATOM 793 O O . LEU A 1 99 ? -5.951 10.891 -5.187 1.00 81.44 99 LEU A O 1
ATOM 797 N N . GLU A 1 100 ? -5.786 9.432 -6.886 1.00 73.94 100 GLU A N 1
ATOM 798 C CA . GLU A 1 100 ? -6.772 10.075 -7.771 1.00 73.94 100 GLU A CA 1
ATOM 799 C C . GLU A 1 100 ? -8.146 9.388 -7.719 1.00 73.94 100 GLU A C 1
ATOM 801 O O . GLU A 1 100 ? -9.142 9.925 -8.207 1.00 73.94 100 GLU A O 1
ATOM 806 N N . ARG A 1 101 ? -8.244 8.188 -7.128 1.00 63.97 101 ARG A N 1
ATOM 807 C CA . ARG A 1 101 ? -9.507 7.437 -7.126 1.00 63.97 101 ARG A CA 1
ATOM 808 C C . ARG A 1 101 ? -10.558 8.082 -6.226 1.00 63.97 101 ARG A C 1
ATOM 810 O O . ARG A 1 101 ? -10.491 7.984 -5.002 1.00 63.97 101 ARG A O 1
ATOM 817 N N . LYS A 1 102 ? -11.586 8.643 -6.867 1.00 58.09 102 LYS A N 1
ATOM 818 C CA . LYS A 1 102 ? -12.851 9.071 -6.245 1.00 58.09 102 LYS A CA 1
ATOM 819 C C . LYS A 1 102 ? -13.923 7.969 -6.224 1.00 58.09 102 LYS A C 1
ATOM 821 O O . LYS A 1 102 ? -14.884 8.088 -5.474 1.00 58.09 102 LYS A O 1
ATOM 826 N N . SER A 1 103 ? -13.759 6.905 -7.015 1.00 51.91 103 SER A N 1
ATOM 827 C CA . SER A 1 103 ? -14.719 5.800 -7.171 1.00 51.91 103 SER A CA 1
ATOM 828 C C . SER A 1 103 ? -14.135 4.437 -6.767 1.00 51.91 103 SER A C 1
ATOM 830 O O . SER A 1 103 ? -12.916 4.255 -6.679 1.00 51.91 103 SER A O 1
ATOM 832 N N . THR A 1 104 ? -15.018 3.476 -6.480 1.00 51.59 104 THR A N 1
ATOM 833 C CA . THR A 1 104 ? -14.680 2.083 -6.152 1.00 51.59 104 THR A CA 1
ATOM 834 C C . THR A 1 104 ? -13.987 1.379 -7.321 1.00 51.59 104 THR A C 1
ATOM 836 O O . THR A 1 104 ? -14.259 1.658 -8.486 1.00 51.59 104 THR A O 1
ATOM 839 N N . ILE A 1 105 ? -13.061 0.463 -7.011 1.00 53.34 105 ILE A N 1
ATOM 840 C CA . ILE A 1 105 ? -12.391 -0.371 -8.019 1.00 53.34 105 ILE A CA 1
ATOM 841 C C . ILE A 1 105 ? -13.468 -1.253 -8.663 1.00 53.34 105 ILE A C 1
ATOM 843 O O . ILE A 1 105 ? -14.111 -1.995 -7.917 1.00 53.34 105 ILE A O 1
ATOM 847 N N . PRO A 1 106 ? -13.695 -1.183 -9.987 1.00 47.78 106 PRO A N 1
ATOM 848 C CA . PRO A 1 106 ? -14.592 -2.124 -10.639 1.00 47.78 106 PRO A CA 1
ATOM 849 C C . PRO A 1 106 ? -14.047 -3.534 -10.417 1.00 47.78 106 PRO A C 1
ATOM 851 O O . PRO A 1 106 ? -12.845 -3.764 -10.559 1.00 47.78 106 PRO A O 1
ATOM 854 N N . VAL A 1 107 ? -14.920 -4.458 -10.020 1.00 47.25 107 VAL A N 1
ATOM 855 C CA . VAL A 1 107 ? -14.590 -5.883 -9.981 1.00 47.25 107 VAL A CA 1
ATOM 856 C C . VAL A 1 107 ? -14.351 -6.283 -11.429 1.00 47.25 107 VAL A C 1
ATOM 858 O O . VAL A 1 107 ? -15.289 -6.363 -12.215 1.00 47.25 107 VAL A O 1
ATOM 861 N N . VAL A 1 108 ? -13.084 -6.403 -11.810 1.00 47.44 108 VAL A N 1
ATOM 862 C CA . VAL A 1 108 ? -12.717 -6.915 -13.124 1.00 47.44 108 VAL A CA 1
ATOM 863 C C . VAL A 1 108 ? -12.421 -8.386 -12.911 1.00 47.44 108 VAL A C 1
ATOM 865 O O . VAL A 1 108 ? -11.406 -8.725 -12.298 1.00 47.44 108 VAL A O 1
ATOM 868 N N . ASP A 1 109 ? -13.318 -9.250 -13.374 1.00 46.47 109 ASP A N 1
ATOM 869 C CA . ASP A 1 109 ? -12.989 -10.659 -13.530 1.00 46.47 109 ASP A CA 1
ATOM 870 C C . ASP A 1 109 ? -11.854 -10.730 -14.553 1.00 46.47 109 ASP A C 1
ATOM 872 O O . ASP A 1 109 ? -11.990 -10.307 -15.704 1.00 46.47 109 ASP A O 1
ATOM 876 N N . LEU A 1 110 ? -10.680 -11.172 -14.106 1.00 46.62 110 LEU A N 1
ATOM 877 C CA . LEU A 1 110 ? -9.528 -11.358 -14.974 1.00 46.62 110 LEU A CA 1
ATOM 878 C C . LEU A 1 110 ? -9.830 -12.539 -15.909 1.00 46.62 110 LEU A C 1
ATOM 880 O O . LEU A 1 110 ? -9.532 -13.686 -15.583 1.00 46.62 110 LEU A O 1
ATOM 884 N N . ILE A 1 111 ? -10.437 -12.275 -17.066 1.00 54.19 111 ILE A N 1
ATOM 885 C CA . ILE A 1 111 ? -10.618 -13.287 -18.108 1.00 54.19 111 ILE A CA 1
ATOM 886 C C . ILE A 1 111 ? -9.281 -13.430 -18.836 1.00 54.19 111 ILE A C 1
ATOM 888 O O . ILE A 1 111 ? -8.951 -12.661 -19.740 1.00 54.19 111 ILE A O 1
ATOM 892 N N . LEU A 1 112 ? -8.485 -14.414 -18.423 1.00 45.47 112 LEU A N 1
ATOM 893 C CA . LEU A 1 112 ? -7.360 -14.880 -19.223 1.00 45.47 112 LEU A CA 1
ATOM 894 C C . LEU A 1 112 ? -7.936 -15.601 -20.442 1.00 45.47 112 LEU A C 1
ATOM 896 O O . LEU A 1 112 ? -8.543 -16.663 -20.312 1.00 45.47 112 LEU A O 1
ATOM 900 N N . LYS A 1 113 ? -7.764 -15.019 -21.631 1.00 50.84 113 LYS A N 1
ATOM 901 C CA . LYS A 1 113 ? -8.042 -15.720 -22.885 1.00 50.84 113 LYS A CA 1
ATOM 902 C C . LYS A 1 113 ? -7.055 -16.886 -22.966 1.00 50.84 113 LYS A C 1
ATOM 904 O O . LYS A 1 113 ? -5.859 -16.661 -23.131 1.00 50.84 113 LYS A O 1
ATOM 909 N N . GLY A 1 114 ? -7.537 -18.111 -22.767 1.00 47.03 114 GLY A N 1
ATOM 910 C CA . GLY A 1 114 ? -6.716 -19.303 -22.955 1.00 47.03 114 GLY A CA 1
ATOM 911 C C . GLY A 1 114 ? -6.203 -19.349 -24.394 1.00 47.03 114 GLY A C 1
ATOM 912 O O . GLY A 1 114 ? -6.940 -19.027 -25.323 1.00 47.03 114 GLY A O 1
ATOM 913 N N . GLU A 1 115 ? -4.951 -19.758 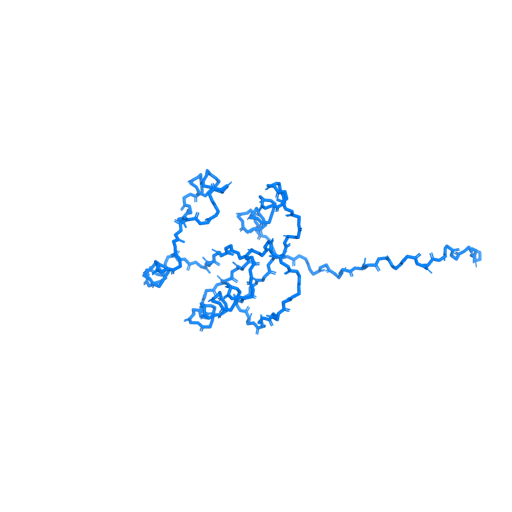-24.593 1.00 55.00 115 GLU A N 1
ATOM 914 C CA . GLU A 1 115 ? -4.288 -19.791 -25.908 1.00 55.00 115 GLU A CA 1
ATOM 915 C C . GLU A 1 115 ? -4.916 -20.780 -26.918 1.00 55.00 115 GLU A C 1
ATOM 917 O O . GLU A 1 115 ? -4.402 -20.929 -28.019 1.00 55.00 115 GLU A O 1
ATOM 922 N N . ASN A 1 116 ? -6.034 -21.443 -26.593 1.00 50.66 116 ASN A N 1
ATOM 923 C CA . ASN A 1 116 ? -6.570 -22.565 -27.370 1.00 50.66 116 ASN A CA 1
ATOM 924 C C . ASN A 1 116 ? -8.088 -22.549 -27.614 1.00 50.66 116 ASN A C 1
ATOM 926 O O . ASN A 1 116 ? -8.676 -23.606 -27.837 1.00 50.66 116 ASN A O 1
ATOM 930 N N . GLU A 1 117 ? -8.741 -21.389 -27.663 1.00 48.78 117 GLU A N 1
ATOM 931 C CA . GLU A 1 117 ? -10.045 -21.324 -28.336 1.00 48.78 117 GLU A CA 1
ATOM 932 C C . GLU A 1 117 ? -9.841 -20.995 -29.811 1.00 48.78 117 GLU A C 1
ATOM 934 O O . GLU A 1 117 ? -9.765 -19.840 -30.232 1.00 48.78 117 GLU A O 1
ATOM 939 N N . LYS A 1 118 ? -9.732 -22.070 -30.604 1.00 44.44 118 LYS A N 1
ATOM 940 C CA . LYS A 1 118 ? -9.995 -22.035 -32.041 1.00 44.44 118 LYS A CA 1
ATOM 941 C C . LYS A 1 118 ? -11.261 -21.215 -32.262 1.00 44.44 118 LYS A C 1
ATOM 943 O O . LYS A 1 118 ? -12.301 -21.527 -31.688 1.00 44.44 118 LYS A O 1
ATOM 948 N N . THR A 1 119 ? -11.164 -20.202 -33.114 1.00 46.94 119 THR A N 1
ATOM 949 C CA . THR A 1 119 ? -12.302 -19.556 -33.764 1.00 46.94 119 THR A CA 1
ATOM 950 C C . THR A 1 119 ? -13.287 -20.628 -34.225 1.00 46.94 119 THR A C 1
ATOM 952 O O . THR A 1 119 ? -13.039 -21.319 -35.212 1.00 46.94 119 THR A O 1
ATOM 955 N N . ALA A 1 120 ? -14.377 -20.798 -33.475 1.00 45.41 120 ALA A N 1
ATOM 956 C CA . ALA A 1 120 ? -15.520 -21.578 -33.905 1.00 45.41 120 ALA A CA 1
ATOM 957 C C . ALA A 1 120 ? -16.243 -20.755 -34.973 1.00 45.41 120 ALA A C 1
ATOM 959 O O . ALA A 1 120 ? -16.960 -19.796 -34.692 1.00 45.41 120 ALA A O 1
ATOM 960 N N . SER A 1 121 ? -15.943 -21.093 -36.217 1.00 46.53 121 SER A N 1
ATOM 961 C CA . SER A 1 1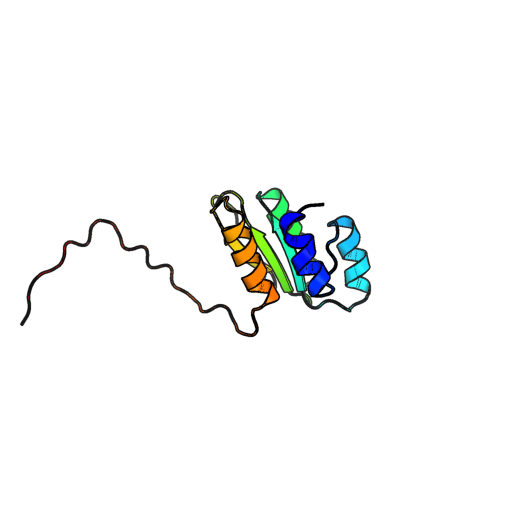21 ? -16.656 -20.672 -37.410 1.00 46.53 121 SER A CA 1
ATOM 962 C C . SER A 1 121 ? -18.112 -21.171 -37.386 1.00 46.53 121 SER A C 1
ATOM 964 O O . SER A 1 121 ? -18.342 -22.308 -36.988 1.00 46.53 121 SER A O 1
ATOM 966 N N . GLN A 1 122 ? -19.013 -20.360 -37.963 1.00 43.69 122 GLN A N 1
ATOM 967 C CA . GLN A 1 122 ? -20.339 -20.698 -38.537 1.00 43.69 122 GLN A CA 1
ATOM 968 C C . GLN A 1 122 ? -21.487 -20.938 -37.532 1.00 43.69 122 GLN A C 1
ATOM 970 O O . GLN A 1 122 ? -21.464 -21.883 -36.757 1.00 43.69 122 GLN A O 1
ATOM 975 N N . GLN A 1 123 ? -22.406 -19.971 -37.390 1.00 35.62 123 GLN A N 1
ATOM 976 C CA . GLN A 1 123 ? -23.663 -19.733 -38.153 1.00 35.62 123 GLN A CA 1
ATOM 977 C C . GLN A 1 123 ? 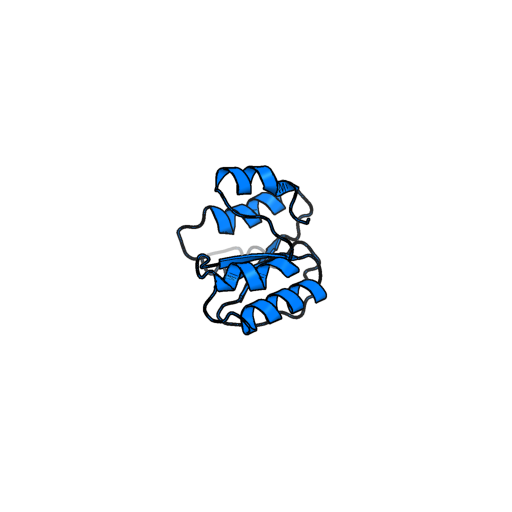-24.873 -20.498 -37.583 1.00 35.62 123 GLN A C 1
ATOM 979 O O . GLN A 1 123 ? -24.721 -21.589 -37.039 1.00 35.62 123 GLN A O 1
ATOM 984 N N . PRO A 1 124 ? -26.061 -19.873 -37.616 1.00 42.25 124 PRO A N 1
ATOM 985 C CA . PRO A 1 124 ? -26.953 -19.979 -38.780 1.00 42.25 124 PRO A CA 1
ATOM 986 C C . PRO A 1 124 ? -26.932 -18.741 -39.679 1.00 42.25 124 PRO A C 1
ATOM 988 O O . PRO A 1 124 ? -26.907 -17.616 -39.139 1.00 42.25 124 PRO A O 1
#